Protein AF-A0AB73KVJ1-F1 (afdb_monomer_lite)

pLDDT: mean 75.83, std 20.7, range [32.75, 97.81]

Structure (mmCIF, N/CA/C/O backbone):
data_AF-A0AB73KVJ1-F1
#
_entry.id   AF-A0AB73KVJ1-F1
#
loop_
_atom_site.group_PDB
_atom_site.id
_atom_site.type_symbol
_atom_site.label_atom_id
_atom_site.label_alt_id
_atom_site.label_comp_id
_atom_site.label_asym_id
_atom_site.label_entity_id
_atom_site.label_seq_id
_atom_site.pdbx_PDB_ins_code
_atom_site.Cartn_x
_atom_site.Cartn_y
_atom_site.Cartn_z
_atom_site.occupancy
_atom_site.B_iso_or_equiv
_atom_site.auth_seq_id
_atom_site.auth_comp_id
_atom_site.auth_asym_id
_atom_site.auth_atom_id
_atom_site.pdbx_PDB_model_num
ATOM 1 N N . MET A 1 1 ? 20.811 -3.992 3.619 1.00 54.81 1 MET A N 1
ATOM 2 C CA . MET A 1 1 ? 19.972 -3.718 2.429 1.00 54.81 1 MET A CA 1
ATOM 3 C C . MET A 1 1 ? 19.820 -5.023 1.661 1.00 54.81 1 MET A C 1
ATOM 5 O O . MET A 1 1 ? 20.830 -5.679 1.479 1.00 54.81 1 MET A O 1
ATOM 9 N N . VAL A 1 2 ? 18.594 -5.439 1.313 1.00 86.56 2 VAL A N 1
ATOM 10 C CA . VAL A 1 2 ? 18.294 -6.833 0.893 1.00 86.56 2 VAL A CA 1
ATOM 11 C C . VAL A 1 2 ? 18.211 -7.019 -0.635 1.00 86.56 2 VAL A C 1
ATOM 13 O O . VAL A 1 2 ? 18.252 -8.144 -1.113 1.00 86.56 2 VAL A O 1
ATOM 16 N N . TRP A 1 3 ? 18.146 -5.941 -1.424 1.00 92.38 3 TRP A N 1
ATOM 17 C CA . TRP A 1 3 ? 17.904 -6.024 -2.871 1.00 92.38 3 TRP A CA 1
ATOM 18 C C . TRP A 1 3 ? 19.111 -5.563 -3.688 1.00 92.38 3 TRP A C 1
ATOM 20 O O . TRP A 1 3 ? 19.543 -4.413 -3.558 1.00 92.38 3 TRP A O 1
ATOM 30 N N . LEU A 1 4 ? 19.612 -6.453 -4.545 1.00 94.19 4 LEU A N 1
ATOM 31 C CA . LEU A 1 4 ? 20.774 -6.232 -5.404 1.00 94.19 4 LEU A CA 1
ATOM 32 C C . LEU A 1 4 ? 20.376 -6.274 -6.883 1.00 94.19 4 LEU A C 1
ATOM 34 O O . LEU A 1 4 ? 19.420 -6.951 -7.260 1.00 94.19 4 LEU A O 1
ATOM 38 N N . ASN A 1 5 ? 21.110 -5.548 -7.720 1.00 92.50 5 ASN A N 1
ATOM 39 C CA . ASN A 1 5 ? 21.042 -5.683 -9.170 1.00 92.50 5 ASN A CA 1
ATOM 40 C C . ASN A 1 5 ? 21.931 -6.848 -9.653 1.00 92.50 5 ASN A C 1
ATOM 42 O O . ASN A 1 5 ? 22.627 -7.489 -8.866 1.00 92.50 5 ASN A O 1
ATOM 46 N N . GLN A 1 6 ? 21.944 -7.097 -10.965 1.00 92.81 6 GLN A N 1
ATOM 47 C CA . GLN A 1 6 ? 22.731 -8.177 -11.583 1.00 92.81 6 GLN A CA 1
ATOM 48 C C . GLN A 1 6 ? 24.254 -8.072 -11.366 1.00 92.81 6 GLN A C 1
ATOM 50 O O . GLN A 1 6 ? 24.970 -9.038 -11.593 1.00 92.81 6 GLN A O 1
ATOM 55 N N . TRP A 1 7 ? 24.747 -6.911 -10.926 1.00 94.38 7 TRP A N 1
ATOM 56 C CA . TRP A 1 7 ? 26.157 -6.649 -10.631 1.00 94.38 7 TRP A CA 1
ATOM 57 C C . TRP A 1 7 ? 26.477 -6.768 -9.133 1.00 94.38 7 TRP A C 1
ATOM 59 O O . TRP A 1 7 ? 27.568 -6.401 -8.708 1.00 94.38 7 TRP A O 1
ATOM 69 N N . GLY A 1 8 ? 25.523 -7.220 -8.311 1.00 94.31 8 GLY A N 1
ATOM 70 C CA . GLY A 1 8 ? 25.683 -7.306 -6.857 1.00 94.31 8 GLY A CA 1
ATOM 71 C C . GLY A 1 8 ? 25.646 -5.950 -6.144 1.00 94.31 8 GLY A C 1
ATOM 72 O O . GLY A 1 8 ? 25.938 -5.876 -4.953 1.00 94.31 8 GLY A O 1
ATOM 73 N N . LEU A 1 9 ? 25.276 -4.873 -6.842 1.00 94.25 9 LEU A N 1
ATOM 74 C CA . LEU A 1 9 ? 25.161 -3.533 -6.270 1.00 94.25 9 LEU A CA 1
ATOM 75 C C . LEU A 1 9 ? 23.739 -3.271 -5.759 1.00 94.25 9 LEU A C 1
ATOM 77 O O . LEU A 1 9 ? 22.784 -3.847 -6.280 1.00 94.25 9 LEU A O 1
ATOM 81 N N . PRO A 1 10 ? 23.565 -2.358 -4.790 1.00 95.56 10 PRO A N 1
ATOM 82 C CA . PRO A 1 10 ? 22.259 -1.861 -4.372 1.00 95.56 10 PRO A CA 1
ATOM 83 C C . PRO A 1 10 ? 21.292 -1.555 -5.521 1.00 95.56 10 PRO A C 1
ATOM 85 O O . PRO A 1 10 ? 21.622 -0.806 -6.442 1.00 95.56 10 PRO A O 1
ATOM 88 N N . MET A 1 11 ? 20.068 -2.081 -5.445 1.00 95.00 11 MET A N 1
ATOM 89 C CA . MET A 1 11 ? 19.027 -1.756 -6.421 1.00 95.00 11 MET A CA 1
ATOM 90 C C . MET A 1 11 ? 18.629 -0.273 -6.335 1.00 95.00 11 MET A C 1
ATOM 92 O O . MET A 1 11 ? 18.271 0.225 -5.266 1.00 95.00 11 MET A O 1
ATOM 96 N N . SER A 1 12 ? 18.629 0.425 -7.473 1.00 93.38 12 SER A N 1
ATOM 97 C CA . SER A 1 12 ? 18.188 1.819 -7.560 1.00 93.38 12 SER A CA 1
ATOM 98 C C . SER A 1 12 ? 16.669 1.939 -7.738 1.00 93.38 12 SER A C 1
ATOM 100 O O . SER A 1 12 ? 15.978 1.000 -8.140 1.00 93.38 12 SER A O 1
ATOM 102 N N . VAL A 1 13 ? 16.131 3.141 -7.507 1.00 91.88 13 VAL A N 1
ATOM 103 C CA . VAL A 1 13 ? 14.713 3.445 -7.772 1.00 91.88 13 VAL A CA 1
ATOM 104 C C . VAL A 1 13 ? 14.368 3.282 -9.257 1.00 91.88 13 VAL A C 1
ATOM 106 O O . VAL A 1 13 ? 13.290 2.787 -9.584 1.00 91.88 13 VAL A O 1
ATOM 109 N N . SER A 1 14 ? 15.260 3.683 -10.169 1.00 92.44 14 SER A N 1
ATOM 110 C CA . SER A 1 14 ? 15.055 3.496 -11.611 1.00 92.44 14 SER A CA 1
ATOM 111 C C . SER A 1 14 ? 15.060 2.017 -12.000 1.00 92.44 14 SER A C 1
ATOM 113 O O . SER A 1 14 ? 14.207 1.609 -12.783 1.00 92.44 14 SER A O 1
ATOM 115 N N . GLY A 1 15 ? 15.931 1.207 -11.389 1.00 93.94 15 GLY A N 1
ATOM 116 C CA . GLY A 1 15 ? 15.940 -0.247 -11.566 1.00 93.94 15 GLY A CA 1
ATOM 117 C C . GLY A 1 15 ? 14.601 -0.874 -11.178 1.00 93.94 15 GLY A C 1
ATOM 118 O O . GLY A 1 15 ? 14.004 -1.599 -11.969 1.00 93.94 15 GLY A O 1
ATOM 119 N N . TRP A 1 16 ? 14.049 -0.500 -10.020 1.00 93.81 16 TRP A N 1
ATOM 120 C CA . TRP A 1 16 ? 12.707 -0.938 -9.620 1.00 93.81 16 TRP A CA 1
ATOM 121 C C . TRP A 1 16 ? 11.610 -0.500 -10.590 1.00 93.81 16 TRP A C 1
ATOM 123 O O . TRP A 1 16 ? 10.719 -1.286 -10.904 1.00 93.81 16 TRP A O 1
ATOM 133 N N . LYS A 1 17 ? 11.659 0.739 -11.094 1.00 93.19 17 LYS A N 1
ATOM 134 C CA . LYS A 1 17 ? 10.695 1.200 -12.106 1.00 93.19 17 LYS A CA 1
ATOM 135 C C . LYS A 1 17 ? 10.754 0.334 -13.366 1.00 93.19 17 LYS A C 1
ATOM 137 O O . LYS A 1 17 ? 9.696 -0.014 -13.887 1.00 93.19 17 LYS A O 1
ATOM 142 N N . GLN A 1 18 ? 11.954 -0.047 -13.807 1.00 95.31 18 GLN A N 1
ATOM 143 C CA . GLN A 1 18 ? 12.131 -0.914 -14.970 1.00 95.31 18 GLN A CA 1
ATOM 144 C C . GLN A 1 18 ? 11.561 -2.316 -14.728 1.00 95.31 18 GLN A C 1
ATOM 146 O O . GLN A 1 18 ? 10.770 -2.791 -15.535 1.00 95.31 18 GLN A O 1
ATOM 151 N N . VAL A 1 19 ? 11.846 -2.926 -13.572 1.00 95.50 19 VAL A N 1
ATOM 152 C CA . VAL A 1 19 ? 11.294 -4.243 -13.195 1.00 95.50 19 VAL A CA 1
ATOM 153 C C . VAL A 1 19 ? 9.763 -4.266 -13.306 1.00 95.50 19 VAL A C 1
ATOM 155 O O . VAL A 1 19 ? 9.185 -5.205 -13.858 1.00 95.50 19 VAL A O 1
ATOM 158 N N . PHE A 1 20 ? 9.092 -3.217 -12.824 1.00 95.94 20 PHE A N 1
ATOM 159 C CA . PHE A 1 20 ? 7.638 -3.091 -12.940 1.00 95.94 20 PHE A CA 1
ATOM 160 C C . PHE A 1 20 ? 7.177 -2.829 -14.377 1.00 95.94 20 PHE A C 1
ATOM 162 O O . PHE A 1 20 ? 6.147 -3.361 -14.790 1.00 95.94 20 PHE A O 1
ATOM 169 N N . ALA A 1 21 ? 7.907 -2.021 -15.149 1.00 96.00 21 ALA A N 1
ATOM 170 C CA . ALA A 1 21 ? 7.592 -1.779 -16.555 1.00 96.00 21 ALA A CA 1
ATOM 171 C C . ALA A 1 21 ? 7.622 -3.085 -17.365 1.00 96.00 21 ALA A C 1
ATOM 173 O O . ALA A 1 21 ? 6.657 -3.378 -18.078 1.00 96.00 21 ALA A O 1
ATOM 174 N N . ASP A 1 22 ? 8.660 -3.898 -17.169 1.00 97.31 22 ASP A N 1
ATOM 175 C CA . ASP A 1 22 ? 8.833 -5.188 -17.835 1.00 97.31 22 ASP A CA 1
ATOM 176 C C . ASP A 1 22 ? 7.748 -6.182 -17.408 1.00 97.31 22 ASP A C 1
ATOM 178 O O . ASP A 1 22 ? 7.161 -6.867 -18.246 1.00 97.31 22 ASP A O 1
ATOM 182 N N . ALA A 1 23 ? 7.420 -6.237 -16.112 1.00 97.00 23 ALA A N 1
ATOM 183 C CA . ALA A 1 23 ? 6.331 -7.073 -15.607 1.00 97.00 23 ALA A CA 1
ATOM 184 C C . ALA A 1 23 ? 4.975 -6.684 -16.214 1.00 97.00 23 ALA A C 1
ATOM 186 O O . ALA A 1 23 ? 4.256 -7.542 -16.720 1.00 97.00 23 ALA A O 1
ATOM 187 N N . ASN A 1 24 ? 4.660 -5.387 -16.247 1.00 97.06 24 ASN A N 1
ATOM 188 C CA . ASN A 1 24 ? 3.435 -4.894 -16.872 1.00 97.06 24 ASN A CA 1
ATOM 189 C C . ASN A 1 24 ? 3.393 -5.206 -18.378 1.00 97.06 24 ASN A C 1
ATOM 191 O O . ASN A 1 24 ? 2.321 -5.470 -18.915 1.00 97.06 24 ASN A O 1
ATOM 195 N N . ALA A 1 25 ? 4.532 -5.153 -19.078 1.00 97.38 25 ALA A N 1
ATOM 196 C CA . ALA A 1 25 ? 4.610 -5.520 -20.492 1.00 97.38 25 ALA A CA 1
ATOM 197 C C . ALA A 1 25 ? 4.311 -7.008 -20.709 1.00 97.38 25 ALA A C 1
ATOM 199 O O . ALA A 1 25 ? 3.525 -7.337 -21.597 1.00 97.38 25 ALA A O 1
ATOM 200 N N . ARG A 1 26 ? 4.852 -7.889 -19.854 1.00 97.75 26 ARG A N 1
ATOM 201 C CA . ARG A 1 26 ? 4.528 -9.323 -19.878 1.00 97.75 26 ARG A CA 1
ATOM 202 C C . ARG A 1 26 ? 3.041 -9.577 -19.632 1.00 97.75 26 ARG A C 1
ATOM 204 O O . ARG A 1 26 ? 2.441 -10.315 -20.402 1.00 97.75 26 ARG A O 1
ATOM 211 N N . CYS A 1 27 ? 2.429 -8.929 -18.636 1.00 97.81 27 CYS A N 1
ATOM 212 C CA . CYS A 1 27 ? 0.985 -9.052 -18.389 1.00 97.81 27 CYS A CA 1
ATOM 213 C C . CYS A 1 27 ? 0.163 -8.656 -19.622 1.00 97.81 27 CYS A C 1
ATOM 215 O O . CYS A 1 27 ? -0.700 -9.418 -20.050 1.00 97.81 27 CYS A O 1
ATOM 217 N N . ARG A 1 28 ? 0.485 -7.514 -20.250 1.00 96.88 28 ARG A N 1
ATOM 218 C CA . ARG A 1 28 ? -0.194 -7.066 -21.477 1.00 96.88 28 ARG A CA 1
ATOM 219 C C . ARG A 1 28 ? -0.046 -8.059 -22.626 1.00 96.88 28 ARG A C 1
ATOM 221 O O . ARG A 1 28 ? -1.030 -8.342 -23.297 1.00 96.88 28 ARG A O 1
ATOM 228 N N . ALA A 1 29 ? 1.155 -8.597 -22.838 1.00 97.62 29 ALA A N 1
ATOM 229 C CA . ALA A 1 29 ? 1.403 -9.588 -23.885 1.00 97.62 29 ALA A CA 1
ATOM 230 C C . ALA A 1 29 ? 0.594 -10.883 -23.678 1.00 97.62 29 ALA A C 1
ATOM 232 O O . ALA A 1 29 ? 0.265 -11.558 -24.645 1.00 97.62 29 ALA A O 1
ATOM 233 N N . GLN A 1 30 ? 0.255 -11.205 -22.428 1.00 97.56 30 GLN A N 1
ATOM 234 C CA . GLN A 1 30 ? -0.571 -12.356 -22.054 1.00 97.56 30 GLN A CA 1
ATOM 235 C C . GLN A 1 30 ? -2.069 -12.017 -21.933 1.00 97.56 30 GLN A C 1
ATOM 237 O O . GLN A 1 30 ? -2.843 -12.838 -21.452 1.00 97.56 30 GLN A O 1
ATOM 242 N N . GLY A 1 31 ? -2.495 -10.807 -22.315 1.00 96.56 31 GLY A N 1
ATOM 243 C CA . GLY A 1 31 ? -3.895 -10.381 -22.199 1.00 96.56 31 GLY A CA 1
ATOM 244 C C . GLY A 1 31 ? -4.389 -10.195 -20.758 1.00 96.56 31 GLY A C 1
ATOM 245 O O . GLY A 1 31 ? -5.590 -10.087 -20.528 1.00 96.56 31 GLY A O 1
ATOM 246 N N . VAL A 1 32 ? -3.486 -10.139 -19.775 1.00 96.00 32 VAL A N 1
ATOM 247 C CA . VAL A 1 32 ? -3.827 -9.902 -18.369 1.00 96.00 32 VAL A CA 1
ATOM 248 C C . VAL A 1 32 ? -3.977 -8.399 -18.144 1.00 96.00 32 VAL A C 1
ATOM 250 O O . VAL A 1 32 ? -3.003 -7.645 -18.226 1.00 96.00 32 VAL A O 1
ATOM 253 N N . ALA A 1 33 ? -5.198 -7.963 -17.829 1.00 91.81 33 ALA A N 1
ATOM 254 C CA . ALA A 1 33 ? -5.546 -6.569 -17.555 1.00 91.81 33 ALA A CA 1
ATOM 255 C C . ALA A 1 33 ? -5.073 -6.127 -16.156 1.00 91.81 33 ALA A C 1
ATOM 257 O O . ALA A 1 33 ? -5.861 -5.817 -15.274 1.00 91.81 33 ALA A O 1
ATOM 258 N N . VAL A 1 34 ? -3.759 -6.150 -15.924 1.00 89.56 34 VAL A N 1
ATOM 259 C CA . VAL A 1 34 ? -3.145 -5.693 -14.672 1.00 89.56 34 VAL A CA 1
ATOM 260 C C . VAL A 1 34 ? -1.994 -4.751 -14.986 1.00 89.56 34 VAL A C 1
ATOM 262 O O . VAL A 1 34 ? -1.092 -5.069 -15.766 1.00 89.56 34 VAL A O 1
ATOM 265 N N . ARG A 1 35 ? -1.999 -3.591 -14.324 1.00 92.12 35 ARG A N 1
ATOM 266 C CA . ARG A 1 35 ? -0.892 -2.635 -14.328 1.00 92.12 35 ARG A CA 1
ATOM 267 C C . ARG A 1 35 ? -0.588 -2.184 -12.907 1.00 92.12 35 ARG A C 1
ATOM 269 O O . ARG A 1 35 ? -1.461 -1.681 -12.213 1.00 92.12 35 ARG A O 1
ATOM 276 N N . ALA A 1 36 ? 0.674 -2.280 -12.506 1.00 92.00 36 ALA A N 1
ATOM 277 C CA . ALA A 1 36 ? 1.123 -1.852 -11.187 1.00 92.00 36 ALA A CA 1
ATOM 278 C C . ALA A 1 36 ? 2.376 -0.972 -11.256 1.00 92.00 36 ALA A C 1
ATOM 280 O O . ALA A 1 36 ? 3.200 -1.071 -12.164 1.00 92.00 36 ALA A O 1
ATOM 281 N N . THR A 1 37 ? 2.541 -0.115 -10.252 1.00 92.94 37 THR A N 1
ATOM 282 C CA . THR A 1 37 ? 3.804 0.571 -9.946 1.00 92.94 37 THR A CA 1
ATOM 283 C C . THR A 1 37 ? 4.084 0.414 -8.451 1.00 92.94 37 THR A C 1
ATOM 285 O O . THR A 1 37 ? 3.131 0.189 -7.698 1.00 92.94 37 THR A O 1
ATOM 288 N N . PRO A 1 38 ? 5.334 0.579 -7.975 1.00 91.81 38 PRO A N 1
ATOM 289 C CA . PRO A 1 38 ? 5.628 0.481 -6.544 1.00 91.81 38 PRO A CA 1
ATOM 290 C C . PRO A 1 38 ? 4.740 1.391 -5.682 1.00 91.81 38 PRO A C 1
ATOM 292 O O . PRO A 1 38 ? 4.272 0.993 -4.618 1.00 91.81 38 PRO A O 1
ATOM 295 N N . HIS A 1 39 ? 4.460 2.609 -6.161 1.00 90.50 39 HIS A N 1
ATOM 296 C CA . HIS A 1 39 ? 3.623 3.556 -5.431 1.00 90.50 39 HIS A CA 1
ATOM 297 C C . HIS A 1 39 ? 2.142 3.156 -5.435 1.00 90.50 39 HIS A C 1
ATOM 299 O O . HIS A 1 39 ? 1.488 3.248 -4.399 1.00 90.50 39 HIS A O 1
ATOM 305 N N . VAL A 1 40 ? 1.631 2.644 -6.561 1.00 90.56 40 VAL A N 1
ATOM 306 C CA . VAL A 1 40 ? 0.259 2.115 -6.639 1.00 90.56 40 VAL A CA 1
ATOM 307 C C . VAL A 1 40 ? 0.089 0.915 -5.709 1.00 90.56 40 VAL A C 1
ATOM 309 O O . VAL A 1 40 ? -0.896 0.867 -4.989 1.00 90.56 40 VAL A O 1
ATOM 312 N N . LEU A 1 41 ? 1.064 0.003 -5.621 1.00 92.25 41 LEU A N 1
ATOM 313 C CA . LEU A 1 41 ? 0.983 -1.122 -4.679 1.00 92.25 41 LEU A CA 1
ATOM 314 C C . LEU A 1 41 ? 0.956 -0.667 -3.217 1.00 92.25 41 LEU A C 1
ATOM 316 O O . LEU A 1 41 ? 0.202 -1.214 -2.416 1.00 92.25 41 LEU A O 1
ATOM 320 N N . ARG A 1 42 ? 1.736 0.362 -2.863 1.00 93.19 42 ARG A N 1
ATOM 321 C CA . ARG A 1 42 ? 1.663 0.980 -1.531 1.00 93.19 42 ARG A CA 1
ATOM 322 C C . ARG A 1 42 ? 0.274 1.564 -1.260 1.00 93.19 42 ARG A C 1
ATOM 324 O O . ARG A 1 42 ? -0.223 1.445 -0.143 1.00 93.19 42 ARG A O 1
ATOM 331 N N . HIS A 1 43 ? -0.344 2.180 -2.267 1.00 91.31 43 HIS A N 1
ATOM 332 C CA . HIS A 1 43 ? -1.708 2.695 -2.172 1.00 91.31 43 HIS A CA 1
ATOM 333 C C . HIS A 1 43 ? -2.726 1.558 -1.991 1.00 91.31 43 HIS A C 1
ATOM 335 O O . HIS A 1 43 ? -3.539 1.618 -1.073 1.00 91.31 43 HIS A O 1
ATOM 341 N N . SER A 1 44 ? -2.640 0.491 -2.793 1.00 90.44 44 SER A N 1
ATOM 342 C CA . SER A 1 44 ? -3.498 -0.693 -2.667 1.00 90.44 44 SER A CA 1
ATOM 343 C C . SER A 1 44 ? -3.381 -1.337 -1.286 1.00 90.44 44 SER A C 1
ATOM 345 O O . SER A 1 44 ? -4.398 -1.612 -0.661 1.00 90.44 44 SER A O 1
ATOM 347 N N . TYR A 1 45 ? -2.159 -1.496 -0.762 1.00 94.06 45 TYR A N 1
ATOM 348 C CA . TYR A 1 45 ? -1.942 -1.979 0.603 1.00 94.06 45 TYR A CA 1
ATOM 349 C C . TYR A 1 45 ? -2.682 -1.120 1.632 1.00 94.06 45 TYR A C 1
ATOM 351 O O . TYR A 1 45 ? -3.363 -1.663 2.499 1.00 94.06 45 TYR A O 1
ATOM 359 N N . ALA A 1 46 ? -2.580 0.207 1.525 1.00 92.62 46 ALA A N 1
ATOM 360 C CA . ALA A 1 46 ? -3.237 1.117 2.451 1.00 92.62 46 ALA A CA 1
ATOM 361 C C . ALA A 1 46 ? -4.762 0.961 2.414 1.00 92.62 46 ALA A C 1
ATOM 363 O O . ALA A 1 46 ? -5.360 0.719 3.456 1.00 92.62 46 ALA A O 1
ATOM 364 N N . VAL A 1 47 ? -5.372 1.036 1.226 1.00 89.38 47 VAL A N 1
ATOM 365 C CA . VAL A 1 47 ? -6.834 0.965 1.061 1.00 89.38 47 VAL A CA 1
ATOM 366 C C . VAL A 1 47 ? -7.379 -0.397 1.491 1.00 89.38 47 VAL A C 1
ATOM 368 O O . VAL A 1 47 ? -8.285 -0.451 2.318 1.00 89.38 47 VAL A O 1
ATOM 371 N N . THR A 1 48 ? -6.799 -1.497 1.002 1.00 88.38 48 THR A N 1
ATOM 372 C CA . THR A 1 48 ? -7.277 -2.851 1.320 1.00 88.38 48 THR A CA 1
ATOM 373 C C . THR A 1 48 ? -7.111 -3.176 2.801 1.00 88.38 48 THR A C 1
ATOM 375 O O . THR A 1 48 ? -8.015 -3.735 3.414 1.00 88.38 48 THR A O 1
ATOM 378 N N . THR A 1 49 ? -5.984 -2.805 3.412 1.00 90.19 49 THR A N 1
ATOM 379 C CA . THR A 1 49 ? -5.772 -3.052 4.846 1.00 90.19 49 THR A CA 1
ATOM 380 C C . THR A 1 49 ? -6.738 -2.233 5.688 1.00 90.19 49 THR A C 1
ATOM 382 O O . THR A 1 49 ? -7.326 -2.760 6.629 1.00 90.19 49 THR A O 1
ATOM 385 N N . LEU A 1 50 ? -6.916 -0.955 5.347 1.00 87.44 50 LEU A N 1
ATOM 386 C CA . LEU A 1 50 ? -7.831 -0.072 6.058 1.00 87.44 50 LEU A CA 1
ATOM 387 C C . LEU A 1 50 ? -9.254 -0.622 6.010 1.00 87.44 50 LEU A C 1
ATOM 389 O O . LEU A 1 50 ? -9.902 -0.712 7.045 1.00 87.44 50 LEU A O 1
ATOM 393 N N . GLU A 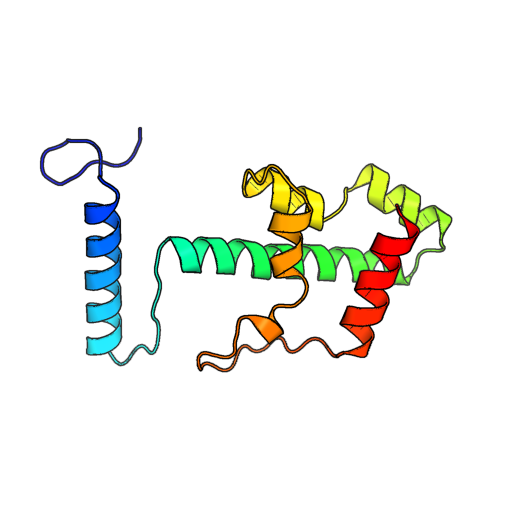1 51 ? -9.694 -1.072 4.836 1.00 83.75 51 GLU A N 1
ATOM 394 C CA . GLU A 1 51 ? -10.990 -1.717 4.648 1.00 83.75 51 GLU A CA 1
ATOM 395 C C . GLU A 1 51 ? -11.143 -2.986 5.497 1.00 83.75 51 GLU A C 1
ATOM 397 O O . GLU A 1 51 ? -12.151 -3.141 6.185 1.00 83.75 51 GLU A O 1
ATOM 402 N N . LEU A 1 52 ? -10.157 -3.888 5.476 1.00 84.88 52 LEU A N 1
ATOM 403 C CA . LEU A 1 52 ? -10.203 -5.136 6.245 1.00 84.88 52 LEU A CA 1
ATOM 404 C C . LEU A 1 52 ? -10.267 -4.874 7.752 1.00 84.88 52 LEU A C 1
ATOM 406 O O . LEU A 1 52 ? -11.096 -5.467 8.445 1.00 84.88 52 LEU A O 1
ATOM 410 N N . LEU A 1 53 ? -9.432 -3.955 8.248 1.00 83.88 53 LEU A N 1
ATOM 411 C CA . LEU A 1 53 ? -9.463 -3.541 9.647 1.00 83.88 53 LEU A CA 1
ATOM 412 C C . LEU A 1 53 ? -10.821 -2.933 9.997 1.00 83.88 53 LEU A C 1
ATOM 414 O O . LEU A 1 53 ? -11.365 -3.247 11.052 1.00 83.88 53 LEU A O 1
ATOM 418 N N . TRP A 1 54 ? -11.407 -2.132 9.103 1.00 76.81 54 TRP A N 1
ATOM 419 C CA . TRP A 1 54 ? -12.720 -1.533 9.329 1.00 76.81 54 TRP A CA 1
ATOM 420 C C . TRP A 1 54 ? -13.855 -2.543 9.369 1.00 76.81 54 TRP A C 1
ATOM 422 O O . TRP A 1 54 ? -14.703 -2.456 10.252 1.00 76.81 54 TRP A O 1
ATOM 432 N N . ARG A 1 55 ? -13.881 -3.502 8.438 1.00 74.06 55 ARG A N 1
ATOM 433 C CA . ARG A 1 55 ? -14.899 -4.563 8.409 1.00 74.06 55 ARG A CA 1
ATOM 434 C C . ARG A 1 55 ? -14.874 -5.373 9.705 1.00 74.06 55 ARG A C 1
ATOM 436 O O . ARG A 1 55 ? -15.930 -5.593 10.292 1.00 74.06 55 ARG A O 1
ATOM 443 N N . GLY A 1 56 ? -13.680 -5.727 10.186 1.00 70.81 56 GLY A N 1
ATOM 444 C CA . GLY A 1 56 ? -13.514 -6.380 11.486 1.00 70.81 56 GLY A CA 1
ATOM 445 C C . GLY A 1 56 ? -13.957 -5.493 12.653 1.00 70.81 56 GLY A C 1
ATOM 446 O O . GLY A 1 56 ? -14.644 -5.956 13.557 1.00 70.81 56 GLY A O 1
ATOM 447 N N . HIS A 1 57 ? -13.630 -4.198 12.617 1.00 71.06 57 HIS A N 1
ATOM 448 C CA . HIS A 1 57 ? -14.022 -3.249 13.660 1.00 71.06 57 HIS A CA 1
ATOM 449 C C . HIS A 1 57 ? -15.551 -3.062 13.716 1.00 71.06 57 HIS A C 1
ATOM 451 O O . HIS A 1 57 ? -16.134 -3.126 14.790 1.00 71.06 57 HIS A O 1
ATOM 457 N N . LEU A 1 58 ? -16.227 -2.897 12.573 1.00 67.25 58 LEU A N 1
ATOM 458 C CA . LEU A 1 58 ? -17.682 -2.708 12.500 1.00 67.25 58 LEU A CA 1
ATOM 459 C C . LEU A 1 58 ? -18.474 -3.944 12.933 1.00 67.25 58 LEU A C 1
ATOM 461 O O . LEU A 1 58 ? -19.484 -3.785 13.615 1.00 67.25 58 LEU A O 1
ATOM 465 N N . GLN A 1 5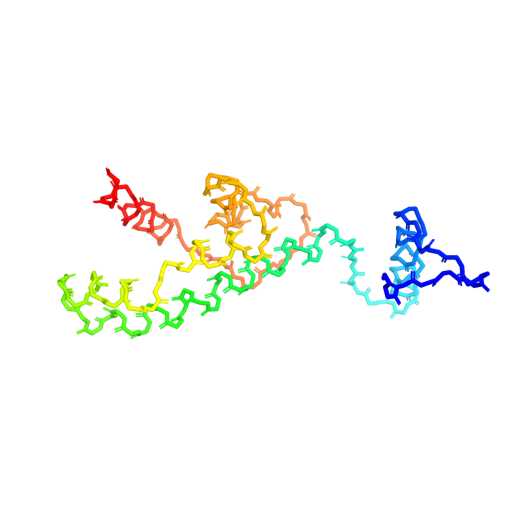9 ? -18.017 -5.153 12.582 1.00 69.12 59 GLN A N 1
ATOM 466 C CA . GLN A 1 59 ? -18.642 -6.389 13.069 1.00 69.12 59 GLN A CA 1
ATOM 467 C C . GLN A 1 59 ? -18.653 -6.448 14.597 1.00 69.12 59 GLN A C 1
ATOM 469 O O . GLN A 1 59 ? -19.661 -6.818 15.184 1.00 69.12 59 GLN A O 1
ATOM 474 N N . VAL A 1 60 ? -17.561 -6.030 15.237 1.00 65.69 60 VAL A N 1
ATOM 475 C CA . VAL A 1 60 ? -17.437 -6.074 16.697 1.00 65.69 60 VAL A CA 1
ATOM 476 C C . VAL A 1 60 ? -18.163 -4.903 17.374 1.00 65.69 60 VAL A C 1
ATOM 478 O O . VAL A 1 60 ? -18.776 -5.077 18.422 1.00 65.69 60 VAL A 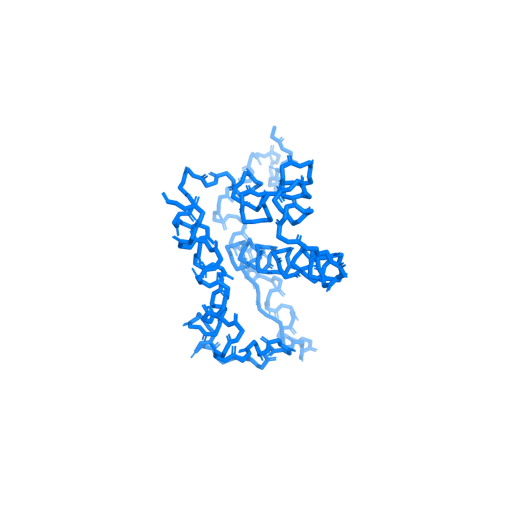O 1
ATOM 481 N N . LEU A 1 61 ? -18.147 -3.709 16.773 1.00 65.50 61 LEU A N 1
ATOM 482 C CA . LEU A 1 61 ? -18.780 -2.516 17.349 1.00 65.50 61 LEU A CA 1
ATOM 483 C C . LEU A 1 61 ? -20.309 -2.476 17.208 1.00 65.50 61 LEU A C 1
ATOM 485 O O . LEU A 1 61 ? -20.953 -1.723 17.946 1.00 65.50 61 LEU A O 1
ATOM 489 N N . GLY A 1 62 ? -20.887 -3.218 16.258 1.00 64.81 62 GLY A N 1
ATOM 490 C CA . GLY A 1 62 ? -22.330 -3.214 15.987 1.00 64.81 62 GLY A CA 1
ATOM 491 C C . GLY A 1 62 ? -23.181 -3.641 17.186 1.00 64.81 62 GLY A C 1
ATOM 492 O O . GLY A 1 62 ? -24.292 -3.147 17.358 1.00 64.81 62 GLY A O 1
ATOM 493 N N . GLU A 1 63 ? -22.627 -4.484 18.055 1.00 65.69 63 GLU A N 1
ATOM 494 C CA . GLU A 1 63 ? -23.285 -5.001 19.262 1.00 65.69 63 GLU A CA 1
ATOM 495 C C . GLU A 1 63 ? -22.971 -4.169 20.521 1.00 65.69 63 GLU A C 1
ATOM 497 O O . GLU A 1 63 ? -23.531 -4.403 21.590 1.00 65.69 63 GLU A O 1
ATOM 502 N N . MET A 1 64 ? -22.081 -3.175 20.405 1.00 68.44 64 MET A N 1
ATOM 503 C CA . MET A 1 64 ? -21.526 -2.426 21.533 1.00 68.44 64 MET A CA 1
ATOM 504 C C . MET A 1 64 ? -22.192 -1.057 21.727 1.00 68.44 64 MET A C 1
ATOM 506 O O . MET A 1 64 ? -22.458 -0.323 20.768 1.00 68.44 64 MET A O 1
ATOM 510 N N . ASN A 1 65 ? -22.399 -0.666 22.988 1.00 74.81 65 ASN A N 1
ATOM 511 C CA . ASN A 1 65 ? -22.807 0.684 23.385 1.00 74.81 65 ASN A CA 1
ATOM 512 C C . ASN A 1 65 ? -21.628 1.685 23.324 1.00 74.81 65 ASN A C 1
ATOM 514 O O . ASN A 1 65 ? -20.475 1.292 23.168 1.00 74.81 65 ASN A O 1
ATOM 518 N N . GLY A 1 66 ? -21.898 2.990 23.440 1.00 67.81 66 GLY A N 1
ATOM 519 C CA . GLY A 1 66 ? -20.889 4.046 23.243 1.00 67.81 66 GLY A CA 1
ATOM 520 C C . GLY A 1 66 ? -19.604 3.900 24.078 1.00 67.81 66 GLY A C 1
ATOM 521 O O . GLY A 1 66 ? -18.512 4.065 23.534 1.00 67.81 66 GLY A O 1
ATOM 522 N N . GLU A 1 67 ? -19.704 3.532 25.359 1.00 71.38 67 GLU A N 1
ATOM 523 C CA . GLU A 1 67 ? -18.533 3.318 26.228 1.00 71.38 67 GLU A CA 1
ATOM 524 C C . GLU A 1 67 ? -17.728 2.076 25.835 1.00 71.38 67 GLU A C 1
ATOM 526 O O . GLU A 1 67 ? -16.492 2.098 25.829 1.00 71.38 67 GLU A O 1
ATOM 531 N N . GLN A 1 68 ? -18.419 1.000 25.452 1.00 70.44 68 GLN A N 1
ATOM 532 C CA . GLN A 1 68 ? -17.784 -0.217 24.953 1.00 70.44 68 GLN A CA 1
ATOM 533 C C . GLN A 1 68 ? -17.013 0.060 23.656 1.00 70.44 68 GLN A C 1
ATOM 535 O O . GLN A 1 68 ? -15.889 -0.417 23.511 1.00 70.44 68 GLN A O 1
ATOM 540 N N . ARG A 1 69 ? -17.543 0.909 22.759 1.00 68.81 69 ARG A N 1
ATOM 541 C CA . ARG A 1 69 ? -16.836 1.303 21.525 1.00 68.81 69 ARG A CA 1
ATOM 542 C C . ARG A 1 69 ? -15.552 2.084 21.805 1.00 68.81 69 ARG A C 1
ATOM 544 O O . ARG A 1 69 ? -14.516 1.781 21.216 1.00 68.81 69 ARG A O 1
ATOM 551 N N . LEU A 1 70 ? -15.597 3.057 22.718 1.00 67.56 70 LEU A N 1
ATOM 552 C CA . LEU A 1 70 ? -14.417 3.840 23.112 1.00 67.56 70 LEU A CA 1
ATOM 553 C C . LEU A 1 70 ? -13.350 2.964 23.782 1.00 67.56 70 LEU A C 1
ATOM 555 O O . LEU A 1 70 ? -12.156 3.109 23.516 1.00 67.56 70 LEU A O 1
ATOM 559 N N . THR A 1 71 ? -13.777 2.024 24.626 1.00 71.62 71 THR A N 1
ATOM 560 C CA . THR A 1 71 ? -12.877 1.065 25.280 1.00 71.62 71 THR A CA 1
ATOM 561 C C . THR A 1 71 ? -12.239 0.129 24.256 1.00 71.62 71 THR A C 1
ATOM 563 O O . THR A 1 71 ? -11.023 -0.059 24.267 1.00 71.62 71 THR A O 1
ATOM 566 N N . TYR A 1 72 ? -13.028 -0.389 23.314 1.00 67.75 72 TYR A N 1
ATOM 567 C CA . TYR A 1 72 ? -12.546 -1.232 22.224 1.00 67.75 72 TYR A CA 1
ATOM 568 C C . TYR A 1 72 ? -11.491 -0.512 21.370 1.00 67.75 72 TYR A C 1
ATOM 570 O O . TYR A 1 72 ? -10.420 -1.059 21.121 1.00 67.75 72 TYR A O 1
ATOM 578 N N . GLN A 1 73 ? -11.724 0.751 21.004 1.00 70.12 73 GLN A N 1
ATOM 579 C CA . GLN A 1 73 ? -10.741 1.559 20.273 1.00 70.12 73 GLN A CA 1
ATOM 580 C C . GLN A 1 73 ? -9.454 1.814 21.067 1.00 70.12 73 GLN A C 1
ATOM 582 O O . GLN A 1 73 ? -8.373 1.834 20.484 1.00 70.12 73 GLN A O 1
ATOM 587 N N . ARG A 1 74 ? -9.529 1.984 22.393 1.00 70.19 74 ARG A N 1
ATOM 588 C CA . ARG A 1 74 ? -8.331 2.142 23.237 1.00 70.19 74 ARG A CA 1
ATOM 589 C C . ARG A 1 74 ? -7.508 0.860 23.336 1.00 70.19 74 ARG A C 1
ATOM 591 O O . ARG A 1 74 ? -6.284 0.938 23.344 1.00 70.19 74 ARG A O 1
ATOM 598 N N . VAL A 1 75 ? -8.168 -0.295 23.415 1.00 65.50 75 VAL A N 1
ATOM 599 C CA . VAL A 1 75 ? -7.508 -1.601 23.573 1.00 65.50 75 VAL A CA 1
ATOM 600 C C . VAL A 1 75 ? -6.958 -2.116 22.242 1.00 65.50 75 VAL A C 1
ATOM 602 O O . VAL A 1 75 ? -5.816 -2.566 22.181 1.00 65.50 75 VAL A O 1
ATOM 605 N N . PHE A 1 76 ? -7.745 -2.032 21.169 1.00 65.69 76 PHE A N 1
ATOM 606 C CA . PHE A 1 76 ? -7.407 -2.612 19.865 1.00 65.69 76 PHE A CA 1
ATOM 607 C C . PHE A 1 76 ? -6.859 -1.590 18.857 1.00 65.69 76 PHE A C 1
ATOM 609 O O . PHE A 1 76 ? -6.279 -1.973 17.840 1.00 65.69 76 PHE A O 1
ATOM 616 N N . GLY A 1 77 ? -6.964 -0.296 19.167 1.00 74.56 77 GLY A N 1
ATOM 617 C CA . GLY A 1 77 ? -6.407 0.806 18.389 1.00 74.56 77 GLY A CA 1
ATOM 618 C C . GLY A 1 77 ? -7.350 1.372 17.324 1.00 74.56 77 GLY A C 1
ATOM 619 O O . GLY A 1 77 ? -8.337 0.758 16.922 1.00 74.56 77 GLY A O 1
ATOM 620 N N . ASP A 1 78 ? -6.999 2.567 16.845 1.00 81.88 78 ASP A N 1
ATOM 621 C CA . ASP A 1 78 ? -7.612 3.212 15.682 1.00 81.88 78 ASP A CA 1
ATOM 622 C C . ASP A 1 78 ? -7.046 2.606 14.378 1.00 81.88 78 ASP A C 1
ATOM 624 O O . ASP A 1 78 ? -5.833 2.715 14.140 1.00 81.88 78 ASP A O 1
ATOM 628 N N . PRO A 1 79 ? -7.880 1.997 13.510 1.00 85.19 79 PRO A N 1
ATOM 629 C CA . PRO A 1 79 ? -7.429 1.428 12.242 1.00 85.19 79 PRO A CA 1
ATOM 630 C C . PRO A 1 79 ? -6.698 2.429 11.334 1.00 85.19 79 PRO A C 1
ATOM 632 O O . PRO A 1 79 ? -5.740 2.057 10.648 1.00 85.19 79 PRO A O 1
ATOM 635 N N . LEU A 1 80 ? -7.086 3.712 11.353 1.00 86.88 80 LEU A N 1
ATOM 636 C CA . LEU A 1 80 ? -6.414 4.742 10.560 1.00 86.88 80 LEU A CA 1
ATOM 637 C C . LEU A 1 80 ? -4.996 5.001 11.078 1.00 86.88 80 LEU A C 1
ATOM 639 O O . LEU A 1 80 ? -4.037 5.022 10.300 1.00 86.88 80 LEU A O 1
ATOM 643 N N . ASN A 1 81 ? -4.835 5.140 12.393 1.00 87.88 81 ASN A N 1
ATOM 644 C CA . ASN A 1 81 ? -3.527 5.257 13.025 1.00 87.88 81 ASN A CA 1
ATOM 645 C C . ASN A 1 81 ? -2.665 3.995 12.829 1.00 87.88 81 ASN A C 1
ATOM 647 O O . ASN A 1 81 ? -1.452 4.111 12.637 1.00 87.88 81 ASN A O 1
ATOM 651 N N . TRP A 1 82 ? -3.273 2.804 12.804 1.00 90.44 82 TRP A N 1
ATOM 652 C CA . TRP A 1 82 ? -2.569 1.553 12.506 1.00 90.44 82 TRP A CA 1
ATOM 653 C C . TRP A 1 82 ? -1.921 1.606 11.119 1.00 90.44 82 TRP A C 1
ATOM 655 O O . TRP A 1 82 ? -0.713 1.391 10.982 1.00 90.44 82 TRP A O 1
ATOM 665 N N . VAL A 1 83 ? -2.689 1.983 10.091 1.00 92.50 83 VAL A N 1
ATOM 666 C CA . VAL A 1 83 ? -2.167 2.126 8.723 1.00 92.50 83 VAL A CA 1
ATOM 667 C C . VAL A 1 83 ? -1.147 3.265 8.638 1.00 92.50 83 VAL A C 1
ATOM 669 O O . VAL A 1 83 ? -0.087 3.087 8.034 1.00 92.50 83 VAL A O 1
ATOM 672 N N . ARG A 1 84 ? -1.386 4.402 9.306 1.00 93.75 84 ARG A N 1
ATOM 673 C CA . ARG A 1 84 ? -0.456 5.548 9.356 1.00 93.75 84 ARG A CA 1
ATOM 674 C C . ARG A 1 84 ? 0.941 5.131 9.817 1.00 93.75 84 ARG A C 1
ATOM 676 O O . ARG A 1 84 ? 1.927 5.483 9.167 1.00 93.75 84 ARG A O 1
ATOM 683 N N . ILE A 1 85 ? 1.028 4.373 10.913 1.00 93.88 85 ILE A N 1
ATOM 684 C CA . ILE A 1 85 ? 2.304 3.912 11.480 1.00 93.88 85 ILE A CA 1
ATOM 685 C C . ILE A 1 85 ? 3.023 2.976 10.502 1.00 93.88 85 ILE A C 1
ATOM 687 O O . ILE A 1 85 ? 4.225 3.117 10.295 1.00 93.88 85 ILE A O 1
ATOM 691 N N . ARG A 1 86 ? 2.305 2.051 9.855 1.00 94.56 86 ARG A N 1
ATOM 692 C CA . ARG A 1 86 ? 2.898 1.050 8.940 1.00 94.56 86 ARG A CA 1
ATOM 693 C C . ARG A 1 86 ? 3.339 1.655 7.617 1.00 94.56 86 ARG A C 1
ATOM 695 O O . ARG A 1 86 ? 4.341 1.239 7.044 1.00 94.56 86 ARG A O 1
ATOM 702 N N . LEU A 1 87 ? 2.642 2.689 7.169 1.00 95.19 87 LEU A N 1
ATOM 703 C CA . LEU A 1 87 ? 3.078 3.502 6.046 1.00 95.19 87 LEU A CA 1
ATOM 704 C C . LEU A 1 87 ? 4.231 4.445 6.431 1.00 95.19 87 LEU A C 1
ATOM 706 O O . LEU A 1 87 ? 4.939 4.915 5.543 1.00 95.19 87 LEU A O 1
ATOM 710 N N . GLY A 1 88 ? 4.460 4.723 7.715 1.00 95.88 88 GLY A N 1
ATOM 711 C CA . GLY A 1 88 ? 5.453 5.708 8.152 1.00 95.88 88 GLY A CA 1
ATOM 712 C C . GLY A 1 88 ? 5.018 7.148 7.861 1.00 95.88 88 GLY A C 1
ATOM 713 O O . GLY A 1 88 ? 5.847 8.019 7.603 1.00 95.88 88 GLY A O 1
ATOM 714 N N . HIS A 1 89 ? 3.711 7.411 7.846 1.00 95.31 89 HIS A N 1
ATOM 715 C CA . HIS A 1 89 ? 3.180 8.754 7.648 1.00 95.31 89 HIS A CA 1
ATOM 716 C C . HIS A 1 89 ? 3.313 9.588 8.926 1.00 95.31 89 HIS A C 1
ATOM 718 O O . HIS A 1 89 ? 2.853 9.210 10.007 1.00 95.31 89 HIS A O 1
ATOM 724 N N . ARG A 1 90 ? 3.900 10.780 8.781 1.00 92.19 90 ARG A N 1
ATOM 725 C CA . ARG A 1 90 ? 4.028 11.746 9.879 1.00 92.19 90 ARG A CA 1
ATOM 726 C C . ARG A 1 90 ? 2.665 12.249 10.360 1.00 92.19 90 ARG A C 1
ATOM 728 O O . ARG A 1 90 ? 2.471 12.390 11.559 1.00 92.19 90 ARG A O 1
ATOM 735 N N . SER A 1 91 ? 1.738 12.502 9.437 1.00 89.50 91 SER A N 1
ATOM 736 C CA . SER A 1 91 ? 0.429 13.094 9.727 1.00 89.50 91 SER A CA 1
ATOM 737 C C . SER A 1 91 ? -0.717 12.113 9.477 1.00 89.50 91 SER A C 1
ATOM 739 O O . SER A 1 91 ? -0.717 11.366 8.492 1.00 89.50 91 SER A O 1
ATOM 741 N N . ALA A 1 92 ? -1.720 12.146 10.358 1.00 84.88 92 ALA A N 1
ATOM 742 C CA . ALA A 1 92 ? -2.986 11.448 10.155 1.00 84.88 92 ALA A CA 1
ATOM 743 C C . ALA A 1 92 ? -3.718 11.974 8.911 1.00 84.88 92 ALA A C 1
ATOM 745 O O . ALA A 1 92 ? -4.253 11.178 8.149 1.00 84.88 92 ALA A O 1
ATOM 746 N N . THR A 1 93 ? -3.630 13.276 8.622 1.00 86.50 93 THR A N 1
ATOM 747 C CA . THR A 1 93 ? -4.221 13.901 7.427 1.00 86.50 93 THR A CA 1
ATOM 748 C C . THR A 1 93 ? -3.687 13.291 6.131 1.00 86.50 93 THR A C 1
ATOM 750 O O . THR A 1 93 ? -4.452 13.031 5.211 1.00 86.50 93 THR A O 1
ATOM 753 N N . THR A 1 94 ? -2.389 12.971 6.063 1.00 87.44 94 THR A N 1
ATOM 754 C CA . THR A 1 94 ? -1.800 12.283 4.896 1.00 87.44 94 THR A CA 1
ATOM 755 C C . THR A 1 94 ? -2.358 10.872 4.717 1.00 87.44 94 THR A C 1
ATOM 757 O O . THR A 1 94 ? -2.405 10.364 3.606 1.00 87.44 94 THR A O 1
ATOM 760 N N . THR A 1 95 ? -2.775 10.222 5.803 1.00 89.62 95 THR A N 1
ATOM 761 C CA . THR A 1 95 ? -3.356 8.869 5.764 1.00 89.62 95 THR A CA 1
ATOM 762 C C . THR A 1 95 ? -4.861 8.914 5.515 1.00 89.62 95 THR A C 1
ATOM 764 O O . THR A 1 95 ? -5.408 8.007 4.899 1.00 89.62 95 THR A O 1
ATOM 767 N N . ALA A 1 96 ? -5.527 9.999 5.913 1.00 87.94 96 ALA A N 1
ATOM 768 C CA . ALA A 1 96 ? -6.952 10.215 5.692 1.00 87.94 96 ALA A CA 1
ATOM 769 C C . ALA A 1 96 ? -7.348 10.206 4.202 1.00 87.94 96 ALA A C 1
ATOM 771 O O . ALA A 1 96 ? -8.508 9.963 3.888 1.00 87.94 96 ALA A O 1
ATOM 772 N N . ILE A 1 97 ? -6.393 10.381 3.278 1.00 87.06 97 ILE A N 1
ATOM 773 C CA . ILE A 1 97 ? -6.631 10.263 1.828 1.00 87.06 97 ILE A CA 1
ATOM 774 C C . ILE A 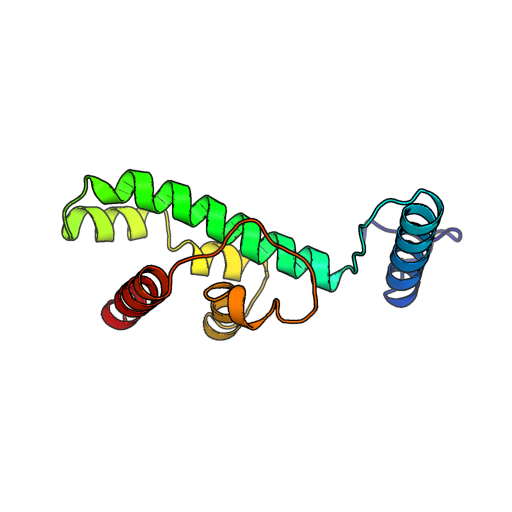1 97 ? -7.212 8.896 1.424 1.00 87.06 97 ILE A C 1
ATOM 776 O O . ILE A 1 97 ? -7.862 8.792 0.391 1.00 87.06 97 ILE A O 1
ATOM 780 N N . TYR A 1 98 ? -6.997 7.848 2.226 1.00 85.69 98 TYR A N 1
ATOM 781 C CA . TYR A 1 98 ? -7.492 6.495 1.946 1.00 85.69 98 TYR A CA 1
ATOM 782 C C . TYR A 1 98 ? -8.939 6.257 2.404 1.00 85.69 98 TYR A C 1
ATOM 784 O O . TYR A 1 98 ? -9.482 5.185 2.154 1.00 85.69 98 TYR A O 1
ATOM 792 N N . LEU A 1 99 ? -9.570 7.231 3.068 1.00 80.31 99 LEU A N 1
ATOM 793 C CA . LEU A 1 99 ? -10.927 7.107 3.612 1.00 80.31 99 LEU A CA 1
ATOM 794 C C . LEU A 1 99 ? -12.027 7.240 2.560 1.00 80.31 99 LEU A C 1
ATOM 796 O O . LEU A 1 99 ? -13.099 6.664 2.714 1.00 80.31 99 LEU A O 1
ATOM 800 N N . ASN A 1 100 ? -11.748 7.963 1.476 1.00 68.81 100 ASN A N 1
ATOM 801 C CA . ASN A 1 100 ? -12.661 8.146 0.352 1.00 68.81 100 ASN A CA 1
ATOM 802 C C . ASN A 1 100 ? -12.019 7.604 -0.931 1.00 68.81 100 ASN A C 1
ATOM 804 O O . ASN A 1 100 ? -11.595 8.381 -1.788 1.00 68.81 100 ASN A O 1
ATOM 808 N N . PRO A 1 101 ? -11.960 6.271 -1.116 1.00 54.78 101 PRO A N 1
ATOM 809 C CA . PRO A 1 101 ? -11.306 5.685 -2.285 1.00 54.78 101 PRO A CA 1
ATOM 810 C C . PRO A 1 101 ? -11.948 6.141 -3.608 1.00 54.78 101 PRO A C 1
ATOM 812 O O . PRO A 1 101 ? -11.266 6.247 -4.625 1.00 54.78 101 PRO A O 1
ATOM 815 N N . ARG A 1 102 ? -13.245 6.492 -3.604 1.00 48.22 102 ARG A N 1
ATOM 816 C CA . ARG A 1 102 ? -13.983 6.934 -4.801 1.00 48.22 102 ARG A CA 1
ATOM 817 C C . ARG A 1 102 ? -13.401 8.185 -5.477 1.00 48.22 102 ARG A C 1
ATOM 819 O O . ARG A 1 102 ? -13.494 8.274 -6.696 1.00 48.22 102 ARG A O 1
ATOM 826 N N . GLU A 1 103 ? -12.799 9.120 -4.739 1.00 41.78 103 GLU A N 1
ATOM 827 C CA . GLU A 1 103 ? -12.245 10.351 -5.336 1.00 41.78 103 GLU A CA 1
ATOM 828 C C . GLU A 1 103 ? -10.922 10.113 -6.085 1.00 41.78 103 GLU A C 1
ATOM 830 O O . GLU A 1 103 ? -10.577 10.873 -6.985 1.00 41.78 103 GLU A O 1
ATOM 835 N N . LEU A 1 104 ? -10.213 9.017 -5.793 1.00 41.50 104 LEU A N 1
ATOM 836 C CA . LEU A 1 104 ? -8.945 8.665 -6.444 1.00 41.50 104 LEU A CA 1
ATOM 837 C C . LEU A 1 104 ? -9.102 7.706 -7.640 1.00 41.50 104 LEU A C 1
ATOM 839 O O . LEU A 1 104 ? -8.168 7.559 -8.426 1.00 41.50 104 LEU A O 1
ATOM 843 N N . HIS A 1 105 ? -10.270 7.076 -7.812 1.00 41.06 105 HIS A N 1
ATOM 844 C CA . HIS A 1 105 ? -10.530 6.049 -8.836 1.00 41.06 105 HIS A CA 1
ATOM 845 C C . HIS A 1 105 ? -11.071 6.578 -10.185 1.00 41.06 105 HIS A C 1
ATOM 847 O O . HIS A 1 105 ? -11.469 5.778 -11.032 1.00 41.06 105 HIS A O 1
ATOM 853 N N . GLN A 1 106 ? -11.068 7.892 -10.453 1.00 34.69 106 GLN A N 1
ATOM 854 C CA . GLN A 1 106 ? -11.535 8.437 -11.747 1.00 34.69 106 GLN A CA 1
ATOM 855 C C . GLN A 1 106 ? -10.594 8.196 -12.948 1.00 34.69 106 GLN A C 1
ATOM 857 O O . GLN A 1 106 ? -10.829 8.716 -14.034 1.00 34.69 106 GLN A O 1
ATOM 862 N N . THR A 1 107 ? -9.591 7.329 -12.823 1.00 33.62 107 THR A N 1
ATOM 863 C CA . THR A 1 107 ? -8.840 6.778 -13.962 1.00 33.62 107 THR A CA 1
ATOM 864 C C . THR A 1 107 ? -9.082 5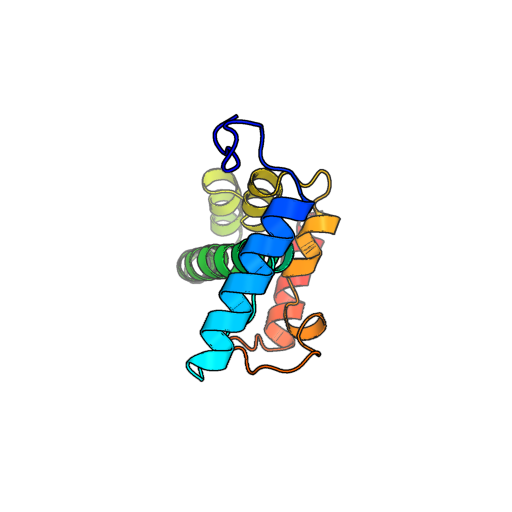.275 -14.103 1.00 33.62 107 THR A C 1
ATOM 866 O O . THR A 1 107 ? -8.198 4.451 -13.912 1.00 33.62 107 THR A O 1
ATOM 869 N N . GLY A 1 108 ? -10.327 4.945 -14.460 1.00 39.78 108 GLY A N 1
ATOM 870 C CA . GLY A 1 108 ? -10.690 3.798 -15.294 1.00 39.78 108 GLY A CA 1
ATOM 871 C C . GLY A 1 108 ? -10.254 2.403 -14.845 1.00 39.78 108 GLY A C 1
ATOM 872 O O . GLY A 1 108 ? -9.459 1.795 -15.542 1.00 39.78 108 GLY A O 1
ATOM 873 N N . GLU A 1 109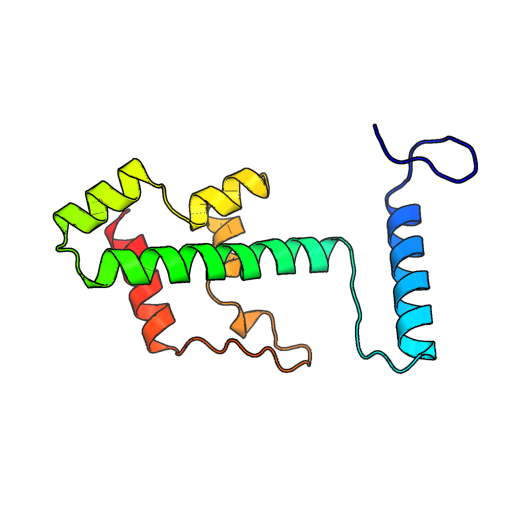 ? -10.851 1.851 -13.784 1.00 32.75 109 GLU A N 1
ATOM 874 C CA . GLU A 1 109 ? -11.176 0.414 -13.701 1.00 32.75 109 GLU A CA 1
ATOM 875 C C . GLU A 1 109 ? -12.167 0.148 -12.552 1.00 32.75 109 GLU A C 1
ATOM 877 O O . GLU A 1 109 ? -12.115 0.795 -11.505 1.00 32.75 109 GLU A O 1
ATOM 882 N N . LYS A 1 110 ? -13.118 -0.775 -12.755 1.00 36.06 110 LYS A N 1
ATOM 883 C CA . LYS A 1 110 ? -14.199 -1.082 -11.802 1.00 36.06 110 LYS A CA 1
ATOM 884 C C . LYS A 1 110 ? -13.641 -1.773 -10.550 1.00 36.06 110 LYS A C 1
ATOM 886 O O . LYS A 1 110 ? -13.415 -2.979 -10.567 1.00 36.06 110 LYS A O 1
ATOM 891 N N . SER A 1 111 ? -13.486 -1.033 -9.453 1.00 37.12 111 SER A N 1
ATOM 892 C CA . SER A 1 111 ? -13.216 -1.617 -8.135 1.00 37.12 111 SER A CA 1
ATOM 893 C C . SER A 1 111 ? -14.524 -2.012 -7.439 1.00 37.12 111 SER A C 1
ATOM 895 O O . SER A 1 111 ? -15.442 -1.204 -7.310 1.00 37.12 111 SER A O 1
ATOM 897 N N . GLN A 1 112 ? -14.593 -3.267 -6.992 1.00 35.34 112 GLN A N 1
ATOM 898 C CA . GLN A 1 112 ? -15.731 -3.950 -6.352 1.00 35.34 112 GLN A CA 1
ATOM 899 C C . GLN A 1 112 ? -16.108 -3.426 -4.948 1.00 35.34 112 GLN A C 1
ATOM 901 O O . GLN A 1 112 ? -16.841 -4.091 -4.223 1.00 35.34 112 GLN A O 1
ATOM 906 N N . VAL A 1 113 ? -15.645 -2.244 -4.534 1.00 43.09 113 VAL A N 1
ATOM 907 C CA . VAL A 1 113 ? -15.942 -1.697 -3.201 1.00 43.09 113 VAL A CA 1
ATOM 908 C C . VAL A 1 113 ? -16.369 -0.240 -3.317 1.00 43.09 113 VAL A C 1
ATOM 910 O O . VAL A 1 113 ? -15.584 0.703 -3.236 1.00 43.09 113 VAL A O 1
ATOM 913 N N . THR A 1 114 ? -17.664 -0.048 -3.532 1.00 35.91 114 THR A N 1
ATOM 914 C CA . THR A 1 114 ? -18.303 1.264 -3.607 1.00 35.91 114 THR A CA 1
ATOM 915 C C . THR A 1 114 ? -19.033 1.571 -2.297 1.00 35.91 114 THR A C 1
ATOM 917 O O . THR A 1 114 ? -20.227 1.317 -2.195 1.00 35.91 114 THR A O 1
ATOM 920 N N . TRP A 1 115 ? -18.354 2.184 -1.319 1.00 44.94 115 TRP A N 1
ATOM 921 C CA . TRP A 1 115 ? -18.965 2.713 -0.078 1.00 44.94 115 TRP A CA 1
ATOM 922 C C . TRP A 1 115 ? -20.042 3.755 -0.374 1.00 44.94 115 TRP A C 1
ATOM 924 O O . TRP A 1 115 ? -19.782 4.653 -1.173 1.00 44.94 115 TRP A O 1
ATOM 934 N N . SER A 1 116 ? -21.242 3.667 0.198 1.00 44.78 116 SER A N 1
ATOM 935 C CA . SER A 1 116 ? -22.290 4.668 -0.050 1.00 44.78 116 SER A CA 1
ATOM 936 C C . SER A 1 116 ? -21.940 6.011 0.611 1.00 44.78 116 SER A C 1
ATOM 938 O O . SER A 1 116 ? -21.284 6.054 1.650 1.00 44.78 116 SER A O 1
ATOM 940 N N . ARG A 1 117 ? -22.414 7.128 0.043 1.00 45.09 117 ARG A N 1
ATOM 941 C CA . ARG A 1 117 ? -22.151 8.485 0.565 1.00 45.09 117 ARG A CA 1
ATOM 942 C C . ARG A 1 117 ? -22.576 8.666 2.036 1.00 45.09 117 ARG A C 1
ATOM 944 O O . ARG A 1 117 ? -21.942 9.415 2.773 1.00 45.09 117 ARG A O 1
ATOM 951 N N . ARG A 1 118 ? -23.611 7.944 2.483 1.00 43.28 118 ARG A N 1
ATOM 952 C CA . ARG A 1 118 ? -24.072 7.969 3.884 1.00 43.28 118 ARG A CA 1
ATOM 953 C C . ARG A 1 118 ? -23.082 7.297 4.839 1.00 43.28 118 ARG A C 1
ATOM 955 O O . ARG A 1 118 ? -22.923 7.749 5.967 1.00 43.28 118 ARG A O 1
ATOM 962 N N . GLU A 1 119 ? -22.393 6.254 4.383 1.00 49.44 119 GLU A N 1
ATOM 963 C CA . GLU A 1 119 ? -21.396 5.529 5.183 1.00 49.44 119 GLU A CA 1
ATOM 964 C C . GLU A 1 119 ? -20.129 6.374 5.355 1.00 49.44 119 GLU A C 1
ATOM 966 O O . GLU A 1 119 ? -19.593 6.458 6.456 1.00 49.44 119 GLU A O 1
ATOM 971 N N . THR A 1 120 ? -19.712 7.093 4.306 1.00 50.56 120 THR A N 1
ATOM 972 C CA . THR A 1 120 ? -18.578 8.032 4.361 1.00 50.56 120 THR A CA 1
ATOM 973 C C . THR A 1 120 ? -18.851 9.261 5.241 1.00 50.56 120 THR A C 1
ATOM 975 O O . THR A 1 120 ? -17.945 9.760 5.906 1.00 50.56 120 THR A O 1
ATOM 978 N N . GLU A 1 121 ? -20.093 9.753 5.296 1.00 49.69 121 GLU A N 1
ATOM 979 C CA . GLU A 1 121 ? -20.473 10.892 6.150 1.00 49.69 121 GLU A CA 1
ATOM 980 C C . GLU A 1 121 ? -20.555 10.495 7.636 1.00 49.69 121 GLU A C 1
ATOM 982 O O . GLU A 1 121 ? -19.989 11.186 8.488 1.00 49.69 121 GLU A O 1
ATOM 987 N N . GLY A 1 122 ? -21.163 9.344 7.956 1.00 52.78 122 GLY A N 1
ATOM 988 C CA . GLY A 1 122 ? -21.156 8.791 9.318 1.00 52.78 122 GLY A CA 1
ATOM 989 C C . GLY A 1 122 ? -19.742 8.464 9.814 1.00 52.78 122 GLY A C 1
ATOM 990 O O . GLY A 1 122 ? -19.414 8.693 10.979 1.00 52.78 122 GLY A O 1
ATOM 991 N N . PHE A 1 123 ? -18.872 8.024 8.902 1.00 53.09 123 PHE A N 1
ATOM 992 C CA . PHE A 1 123 ? -17.454 7.789 9.151 1.00 53.09 123 PHE A CA 1
ATOM 993 C C . PHE A 1 123 ? -16.711 9.071 9.554 1.00 53.09 123 PHE A C 1
ATOM 995 O O . PHE A 1 123 ? -16.036 9.107 10.583 1.00 53.09 123 PHE A O 1
ATOM 1002 N N . LEU A 1 124 ? -16.840 10.146 8.767 1.00 53.38 124 LEU A N 1
ATOM 1003 C CA . LEU A 1 124 ? -16.180 11.424 9.063 1.00 53.38 124 LEU A CA 1
ATOM 1004 C C . LEU A 1 124 ? -16.711 12.041 10.364 1.00 53.38 124 LEU A C 1
ATOM 1006 O O . LEU A 1 124 ? -15.968 12.725 11.066 1.00 53.38 124 LEU A O 1
ATOM 1010 N N . SER A 1 125 ? -17.973 11.767 10.707 1.00 52.34 125 SER A N 1
ATOM 1011 C CA . SER A 1 125 ? -18.579 12.185 11.971 1.00 52.34 125 SER A CA 1
ATOM 1012 C C . SER A 1 125 ? -17.920 11.525 13.187 1.00 52.34 125 SER A C 1
ATOM 1014 O O . SER A 1 125 ? -17.686 12.213 14.176 1.00 52.34 125 SER A O 1
ATOM 1016 N N . LEU A 1 126 ? -17.576 10.231 13.128 1.00 51.72 126 LEU A N 1
ATOM 1017 C CA . LEU A 1 126 ? -16.919 9.527 14.243 1.00 51.72 126 LEU A CA 1
ATOM 1018 C C . LEU A 1 126 ? -15.543 10.119 14.581 1.00 51.72 126 LEU A C 1
ATOM 1020 O O . LEU A 1 126 ? -15.206 10.245 15.754 1.00 51.72 126 LEU A O 1
ATOM 1024 N N . TYR A 1 127 ? -14.778 10.545 13.573 1.00 47.62 127 TYR A N 1
ATOM 1025 C CA . TYR A 1 127 ? -13.470 11.175 13.788 1.00 47.62 127 TYR A CA 1
ATOM 1026 C C . TYR A 1 127 ? -13.553 12.658 14.153 1.00 47.62 127 TYR A C 1
ATOM 1028 O O . TYR A 1 127 ? -12.670 13.154 14.844 1.00 47.62 127 TYR A O 1
ATOM 1036 N N . LYS A 1 128 ? -14.606 13.368 13.730 1.00 41.81 128 LYS A N 1
ATOM 1037 C CA . LYS A 1 128 ? -14.857 14.754 14.159 1.00 41.81 128 LYS A CA 1
ATOM 1038 C C . LYS A 1 128 ? -15.350 14.859 15.602 1.00 41.81 128 LYS A C 1
ATOM 1040 O O . LYS A 1 128 ? -15.154 15.896 16.211 1.00 41.81 128 LYS A O 1
ATOM 1045 N N . LEU A 1 129 ? -15.990 13.816 16.133 1.00 37.28 129 LEU A N 1
ATOM 1046 C CA . LEU A 1 129 ? -16.442 13.755 17.529 1.00 37.28 129 LEU A CA 1
ATOM 1047 C C . LEU A 1 129 ? -15.336 13.322 18.508 1.00 37.28 129 LEU A C 1
ATOM 1049 O O . LEU A 1 129 ? -15.512 13.447 19.715 1.00 37.28 129 LEU A O 1
ATOM 1053 N N . ALA A 1 130 ? -14.221 12.793 17.997 1.00 35.75 130 ALA A N 1
ATOM 1054 C CA . ALA A 1 130 ? -13.085 12.316 18.787 1.00 35.75 130 ALA A CA 1
ATOM 1055 C C . ALA A 1 130 ? -11.899 13.309 18.832 1.00 35.75 130 ALA A C 1
ATOM 1057 O O . ALA A 1 130 ? -10.835 12.948 19.339 1.00 35.75 130 ALA A O 1
ATOM 1058 N N . ALA A 1 131 ? -12.072 14.523 18.296 1.00 36.03 131 ALA A N 1
ATOM 1059 C CA . ALA A 1 131 ? -11.111 15.631 18.304 1.00 36.03 131 ALA A CA 1
ATOM 1060 C C . ALA A 1 131 ? -11.684 16.817 19.087 1.00 36.03 131 ALA A C 1
ATOM 1062 O O . ALA A 1 131 ? -10.882 17.498 19.763 1.00 36.03 131 ALA A O 1
#

Sequence (131 aa):
MVWLNQWGLPMSVSGWKQVFADANARCRAQGVAVRATPHVLRHSYAVTTLELLWRGHLQVLGEMNGEQRLTYQRVFGDPLNWVRIRLGHRSATTTAIYLNPRELHQTGEKSQVTWSRRETEGFLSLYKLAA

Foldseek 3Di:
DPDADPVRHDQDPVNQQVVQVVVVVVCVVVVNPDHDHPVVVLLVCLLVQLVVVVVVLCVVCVPDDPVRNVVCCVVVHDSLVVSCVVSVPPDSVVSCVSLCVVVVPPPDDDDPDDDDPVRSVVVVVVVVVVD

Radius of gyration: 18.96 Å; chains: 1; bounding box: 50×28×50 Å

Secondary structure (DSSP, 8-state):
---B-TTSSB--HHHHHHHHHHHHHHHHHTT------HHHHHHHHHHHHHHHHHHHHHHHHTT--HHHHHHHHHHH--HHHHHHHHHT-S-HHHHHTTS-HHHH--SS---S----HHHHHHHHHHHHS--